Protein AF-A0A822F888-F1 (afdb_monomer_lite)

Radius of gyration: 15.52 Å; chains: 1; bounding box: 36×51×32 Å

Sequence (92 aa):
MLSYRLVIHYTHSTGIAGLADVHLQICVIKSVAFMTRTHIMVQNTNKLIGYIPDLIEILQNKMGFISRITLASSNQTYKGLIQAGENGFCDL

Structure (mmCIF, N/CA/C/O backbone):
data_AF-A0A822F888-F1
#
_entry.id   AF-A0A822F888-F1
#
loop_
_atom_site.group_PDB
_atom_site.id
_atom_site.type_symbol
_atom_site.label_atom_id
_atom_site.label_alt_id
_atom_site.label_comp_id
_atom_site.label_asym_id
_atom_site.label_entity_id
_atom_site.label_seq_id
_atom_site.pdbx_PDB_ins_code
_atom_site.Cartn_x
_atom_site.Cartn_y
_atom_site.Cartn_z
_atom_site.occupancy
_atom_site.B_iso_or_equiv
_atom_site.auth_seq_id
_atom_site.auth_comp_id
_atom_site.auth_asym_id
_atom_site.auth_atom_id
_atom_site.pdbx_PDB_model_num
ATOM 1 N N . MET A 1 1 ? -2.329 30.274 6.349 1.00 34.97 1 MET A N 1
ATOM 2 C CA . MET A 1 1 ? -2.417 29.262 5.277 1.00 34.97 1 MET A CA 1
ATOM 3 C C . MET A 1 1 ? -1.036 28.633 5.156 1.00 34.97 1 MET A C 1
ATOM 5 O O . MET A 1 1 ? -0.144 29.260 4.605 1.00 34.97 1 MET A O 1
ATOM 9 N N . LEU A 1 2 ? -0.808 27.501 5.826 1.00 29.53 2 LEU A N 1
ATOM 10 C CA . LEU A 1 2 ? 0.507 26.852 5.878 1.00 29.53 2 LEU A CA 1
ATOM 11 C C . LEU A 1 2 ? 0.600 25.863 4.714 1.00 29.53 2 LEU A C 1
ATOM 13 O O . LEU A 1 2 ? -0.162 24.903 4.654 1.00 29.53 2 LEU A O 1
ATOM 17 N N . SER A 1 3 ? 1.483 26.166 3.764 1.00 30.61 3 SER A N 1
ATOM 18 C CA . SER A 1 3 ? 1.805 25.315 2.621 1.00 30.61 3 SER A CA 1
ATOM 19 C C . SER A 1 3 ? 2.973 24.417 3.018 1.00 30.61 3 SER A C 1
ATOM 21 O O . SER A 1 3 ? 4.074 24.913 3.258 1.00 30.61 3 SER A O 1
ATOM 23 N N . TYR A 1 4 ? 2.728 23.114 3.141 1.00 32.50 4 TYR A N 1
ATOM 24 C CA . TYR A 1 4 ? 3.779 22.134 3.393 1.00 32.50 4 TYR A CA 1
ATOM 25 C C . TYR A 1 4 ? 4.319 21.660 2.045 1.00 32.50 4 TYR A C 1
ATOM 27 O O . TYR A 1 4 ? 3.606 21.062 1.242 1.00 32.50 4 TYR A O 1
ATOM 35 N N . ARG A 1 5 ? 5.580 21.999 1.779 1.00 28.23 5 ARG A N 1
ATOM 36 C CA . ARG A 1 5 ? 6.310 21.619 0.572 1.00 28.23 5 ARG A CA 1
ATOM 37 C C . ARG A 1 5 ? 7.111 20.363 0.902 1.00 28.23 5 ARG A C 1
ATOM 39 O O . ARG A 1 5 ? 8.014 20.425 1.728 1.00 28.23 5 ARG A O 1
ATOM 46 N N . LEU A 1 6 ? 6.776 19.241 0.270 1.00 33.56 6 LEU A N 1
ATOM 47 C CA . LEU A 1 6 ? 7.583 18.025 0.327 1.00 33.56 6 LEU A CA 1
ATOM 48 C C . LEU A 1 6 ? 8.920 18.320 -0.375 1.00 33.56 6 LEU A C 1
ATOM 50 O O . LEU A 1 6 ? 8.964 18.482 -1.595 1.00 33.56 6 LEU A O 1
ATOM 54 N N . VAL A 1 7 ? 9.992 18.494 0.398 1.00 33.75 7 VAL A N 1
ATOM 55 C CA . VAL A 1 7 ? 11.347 18.708 -0.127 1.00 33.75 7 VAL A CA 1
ATOM 56 C C . VAL A 1 7 ? 12.044 17.358 -0.154 1.00 33.75 7 VAL A C 1
ATOM 58 O O . VAL A 1 7 ? 12.613 16.923 0.842 1.00 33.75 7 VAL A O 1
ATOM 61 N N . ILE A 1 8 ? 12.001 16.691 -1.305 1.00 41.25 8 ILE A N 1
ATOM 62 C CA . ILE A 1 8 ? 12.841 15.521 -1.538 1.00 41.25 8 ILE A CA 1
ATOM 63 C C . ILE A 1 8 ? 14.223 16.040 -1.950 1.00 41.25 8 ILE A C 1
ATOM 65 O O . ILE A 1 8 ? 14.381 16.626 -3.022 1.00 41.25 8 ILE A O 1
ATOM 69 N N . HIS A 1 9 ? 15.217 15.886 -1.073 1.00 34.69 9 HIS A N 1
ATOM 70 C CA . HIS A 1 9 ? 16.613 16.204 -1.368 1.00 34.69 9 HIS A CA 1
ATOM 71 C C . HIS A 1 9 ? 17.177 15.180 -2.366 1.00 34.69 9 HIS A C 1
ATOM 73 O O . HIS A 1 9 ? 17.858 14.234 -1.987 1.00 34.69 9 HIS A O 1
ATOM 79 N N . TYR A 1 10 ? 16.917 15.384 -3.657 1.00 42.72 10 TYR A N 1
ATOM 80 C CA . TYR A 1 10 ? 17.737 14.805 -4.714 1.00 42.72 10 TYR A CA 1
ATOM 81 C C . TYR A 1 10 ? 18.777 15.842 -5.124 1.00 42.72 10 TYR A C 1
ATOM 83 O O . TYR A 1 10 ? 18.459 16.867 -5.728 1.00 42.72 10 TYR A O 1
ATOM 91 N N . THR A 1 11 ? 20.046 15.581 -4.820 1.00 44.22 11 THR A N 1
ATOM 92 C CA . THR A 1 11 ? 21.140 16.190 -5.575 1.00 44.22 11 THR A CA 1
ATOM 93 C C . THR A 1 11 ? 21.048 15.654 -6.999 1.00 44.22 11 THR A C 1
ATOM 95 O O . THR A 1 11 ? 21.559 14.573 -7.254 1.00 44.22 11 THR A O 1
ATOM 98 N N . HIS A 1 12 ? 20.284 16.327 -7.863 1.00 37.34 12 HIS A N 1
ATOM 99 C CA . HIS A 1 12 ? 20.575 16.627 -9.269 1.00 37.34 12 HIS A CA 1
ATOM 100 C C . HIS A 1 12 ? 19.429 17.472 -9.863 1.00 37.34 12 HIS A C 1
ATOM 102 O O . HIS A 1 12 ? 18.250 17.134 -9.778 1.00 37.34 12 HIS A O 1
ATOM 108 N N . SER A 1 13 ? 19.831 18.604 -10.443 1.00 54.94 13 SER A N 1
ATOM 109 C CA . SER A 1 13 ? 19.068 19.564 -11.247 1.00 54.94 13 SER A CA 1
ATOM 110 C C . SER A 1 13 ? 17.882 18.950 -12.013 1.00 54.94 13 SER A C 1
ATOM 112 O O . SER A 1 13 ? 18.086 18.174 -12.940 1.00 54.94 13 SER A O 1
ATOM 114 N N . THR A 1 14 ? 16.653 19.317 -11.623 1.00 62.66 14 THR A N 1
ATOM 115 C CA . THR A 1 14 ? 15.369 18.989 -12.291 1.00 62.66 14 THR A CA 1
ATOM 116 C C . THR A 1 14 ? 15.247 17.529 -12.767 1.00 62.66 14 THR A C 1
ATOM 118 O O . THR A 1 14 ? 15.074 17.265 -13.954 1.00 62.66 14 THR A O 1
ATOM 121 N N . GLY A 1 15 ? 15.3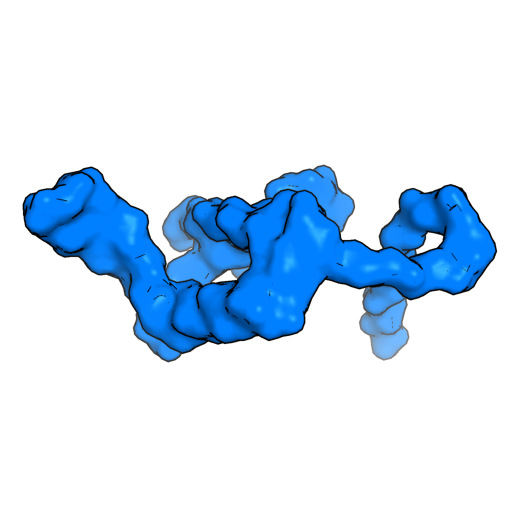72 16.574 -11.838 1.00 46.31 15 GLY A N 1
ATOM 122 C CA . GLY A 1 15 ? 15.367 15.134 -12.117 1.00 46.31 15 GLY A CA 1
ATOM 123 C C . GLY A 1 15 ? 13.975 14.498 -12.084 1.00 46.31 15 GLY A C 1
ATOM 124 O O . GLY A 1 15 ? 13.468 14.165 -11.016 1.00 46.31 15 GLY A O 1
ATOM 125 N N . ILE A 1 16 ? 13.366 14.285 -13.252 1.00 58.12 16 ILE A N 1
ATOM 126 C CA . ILE A 1 16 ? 12.234 13.359 -13.392 1.00 58.12 16 ILE A CA 1
ATOM 127 C C . ILE A 1 16 ? 12.830 11.959 -13.562 1.00 58.12 16 ILE A C 1
ATOM 129 O O . ILE A 1 16 ? 13.393 11.651 -14.610 1.00 58.12 16 ILE A O 1
ATOM 133 N N . ALA A 1 17 ? 12.726 11.126 -12.529 1.00 71.62 17 ALA A N 1
ATOM 134 C CA . ALA A 1 17 ? 13.057 9.707 -12.601 1.00 71.62 17 ALA A CA 1
ATOM 135 C C . ALA A 1 17 ? 11.764 8.886 -12.701 1.00 71.62 17 ALA A C 1
ATOM 137 O O . ALA A 1 17 ? 10.777 9.186 -12.028 1.00 71.62 17 ALA A O 1
ATOM 138 N N . GLY A 1 18 ? 11.759 7.863 -13.557 1.00 82.62 18 GLY A N 1
ATOM 139 C CA . GLY A 1 18 ? 10.679 6.877 -13.582 1.00 82.62 18 GLY A CA 1
ATOM 140 C C . GLY A 1 18 ? 10.675 6.027 -12.308 1.00 82.62 18 GLY A C 1
ATOM 141 O O . GLY A 1 18 ? 11.699 5.901 -11.644 1.00 82.62 18 GLY A O 1
ATOM 142 N N . LEU A 1 19 ? 9.525 5.433 -11.978 1.00 88.38 19 LEU A N 1
ATOM 143 C CA . LEU A 1 19 ? 9.378 4.544 -10.815 1.00 88.38 19 LEU A CA 1
ATOM 144 C C . LEU A 1 19 ? 9.589 3.058 -11.153 1.00 88.38 19 LEU A C 1
ATOM 146 O O . LEU A 1 19 ? 9.446 2.214 -10.272 1.00 88.38 19 LEU A O 1
ATOM 150 N N . ALA A 1 20 ? 9.919 2.728 -12.404 1.00 91.75 20 ALA A N 1
ATOM 151 C CA . ALA A 1 20 ? 10.168 1.350 -12.816 1.00 91.75 20 ALA A CA 1
ATOM 152 C C . ALA A 1 20 ? 11.300 0.728 -11.980 1.00 91.75 20 ALA A C 1
ATOM 154 O O . ALA A 1 20 ? 12.337 1.359 -11.778 1.00 91.75 20 ALA A O 1
ATOM 155 N N . ASP A 1 21 ? 11.063 -0.479 -11.465 1.00 91.06 21 ASP A N 1
ATOM 156 C CA . ASP A 1 21 ? 11.953 -1.254 -10.589 1.00 91.06 21 ASP A CA 1
ATOM 157 C C . ASP A 1 21 ? 12.302 -0.593 -9.238 1.00 91.06 21 ASP A C 1
ATOM 159 O O . ASP A 1 21 ? 13.088 -1.132 -8.455 1.00 91.06 21 ASP A O 1
ATOM 163 N N . VAL A 1 22 ? 11.686 0.546 -8.901 1.00 91.81 22 VAL A N 1
ATOM 164 C CA . VAL A 1 22 ? 11.869 1.198 -7.598 1.00 91.81 22 VAL A CA 1
ATOM 165 C C . VAL A 1 22 ? 11.060 0.457 -6.536 1.00 91.81 22 VAL A C 1
ATOM 167 O O . VAL A 1 22 ? 9.856 0.250 -6.682 1.00 91.81 22 VAL A O 1
ATOM 170 N N . HIS A 1 23 ? 11.701 0.081 -5.429 1.00 92.62 23 HIS A N 1
ATOM 171 C CA . HIS A 1 23 ? 10.993 -0.438 -4.260 1.00 92.62 23 HIS A CA 1
ATOM 172 C C . HIS A 1 23 ? 10.355 0.712 -3.481 1.00 92.62 23 HIS A C 1
ATOM 174 O O . HIS A 1 23 ? 11.076 1.560 -2.967 1.00 92.62 23 HIS A O 1
ATOM 180 N N . LEU A 1 24 ? 9.025 0.711 -3.368 1.00 91.19 24 LEU A N 1
ATOM 181 C CA . LEU A 1 24 ? 8.277 1.709 -2.603 1.00 91.19 24 LEU A CA 1
ATOM 182 C C . LEU A 1 24 ? 7.697 1.088 -1.335 1.00 91.19 24 LEU A C 1
ATOM 184 O O . LEU A 1 24 ? 6.918 0.130 -1.391 1.00 91.19 24 LEU A O 1
ATOM 188 N N . GLN A 1 25 ? 8.066 1.658 -0.195 1.00 92.62 25 GLN A N 1
ATOM 189 C CA . GLN A 1 25 ? 7.549 1.323 1.120 1.00 92.62 25 GLN A CA 1
ATOM 190 C C . GLN A 1 25 ? 6.262 2.118 1.375 1.00 92.62 25 GLN A C 1
ATOM 192 O O . GLN A 1 25 ? 6.306 3.299 1.715 1.00 92.62 25 GLN A O 1
ATOM 197 N N . ILE A 1 26 ? 5.111 1.462 1.207 1.00 90.12 26 ILE A N 1
ATOM 198 C CA . ILE A 1 26 ? 3.787 2.094 1.297 1.00 90.12 26 ILE A CA 1
ATOM 199 C C . ILE A 1 26 ? 3.164 1.755 2.647 1.00 90.12 26 ILE A C 1
ATOM 201 O O . ILE A 1 26 ? 2.889 0.586 2.940 1.00 90.12 26 ILE A O 1
ATOM 205 N N . CYS A 1 27 ? 2.912 2.763 3.472 1.00 89.31 27 CYS A N 1
ATOM 206 C CA . CYS A 1 27 ? 2.327 2.568 4.789 1.00 89.31 27 CYS A CA 1
ATOM 207 C C . CYS A 1 27 ? 0.824 2.838 4.770 1.00 89.31 27 CYS A C 1
ATOM 209 O O . CYS A 1 27 ? 0.357 3.934 4.477 1.00 89.31 27 CYS A O 1
ATOM 211 N N . VAL A 1 28 ? 0.040 1.829 5.136 1.00 88.00 28 VAL A N 1
ATOM 212 C CA . VAL A 1 28 ? -1.424 1.892 5.099 1.00 88.00 28 VAL A CA 1
ATOM 213 C C . VAL A 1 28 ? -2.006 1.796 6.500 1.00 88.00 28 VAL A C 1
ATOM 215 O O . VAL A 1 28 ? -1.547 1.017 7.332 1.00 88.00 28 VAL A O 1
ATOM 218 N N . ILE A 1 29 ? -3.061 2.560 6.769 1.00 86.31 29 ILE A N 1
ATOM 219 C CA . ILE A 1 29 ? -3.836 2.467 8.009 1.00 86.31 29 ILE A CA 1
ATOM 220 C C . ILE A 1 29 ? -5.132 1.699 7.756 1.00 86.31 29 ILE A C 1
ATOM 222 O O . ILE A 1 29 ? -5.780 1.858 6.721 1.00 86.31 29 ILE A O 1
ATOM 226 N N . LYS A 1 30 ? -5.523 0.837 8.700 1.00 81.06 30 LYS A N 1
ATOM 227 C CA . LYS A 1 30 ? -6.774 0.082 8.585 1.00 81.06 30 LYS A CA 1
ATOM 228 C C . LYS A 1 30 ? -7.962 1.044 8.636 1.00 81.06 30 LYS A C 1
ATOM 230 O O . LYS A 1 30 ? -8.168 1.727 9.633 1.00 81.06 30 LYS A O 1
ATOM 235 N N . SER A 1 31 ? -8.782 1.027 7.594 1.00 80.38 31 SER A N 1
ATOM 236 C CA . SER A 1 31 ? -10.053 1.744 7.551 1.00 80.38 31 SER A CA 1
ATOM 237 C C . SER A 1 31 ? -11.069 0.886 6.818 1.00 80.38 31 SER A C 1
ATOM 239 O O . SER A 1 31 ? -10.863 0.564 5.654 1.00 80.38 31 SER A O 1
ATOM 241 N N . VAL A 1 32 ? -12.153 0.498 7.492 1.00 72.69 32 VAL A N 1
ATOM 242 C CA . VAL A 1 32 ? -13.090 -0.539 7.010 1.00 72.69 32 VAL A CA 1
ATOM 243 C C . VAL A 1 32 ? -13.715 -0.180 5.655 1.00 72.69 32 VAL A C 1
ATOM 245 O O . VAL A 1 32 ? -13.982 -1.068 4.854 1.00 72.69 32 VAL A O 1
ATOM 248 N N . ALA A 1 33 ? -13.873 1.116 5.365 1.00 69.50 33 ALA A N 1
ATOM 249 C CA . ALA A 1 33 ? -14.389 1.606 4.087 1.00 69.50 33 ALA A CA 1
ATOM 250 C C . ALA A 1 33 ? -13.381 1.514 2.922 1.00 69.50 33 ALA A C 1
ATOM 252 O O . ALA A 1 33 ? -13.786 1.527 1.765 1.00 69.50 33 ALA A O 1
ATOM 253 N N . PHE A 1 34 ? -12.079 1.420 3.209 1.00 74.38 34 PHE A N 1
ATOM 254 C CA . PHE A 1 34 ? -11.011 1.489 2.204 1.00 74.38 34 PHE A CA 1
ATOM 255 C C . PHE A 1 34 ? -10.157 0.219 2.128 1.00 74.38 34 PHE A C 1
ATOM 257 O O . PHE A 1 34 ? -9.581 -0.071 1.080 1.00 74.38 34 PHE A O 1
ATOM 264 N N . MET A 1 35 ? -10.048 -0.530 3.227 1.00 78.12 35 MET A N 1
ATOM 265 C CA . MET A 1 35 ? -9.192 -1.704 3.332 1.00 78.12 35 MET A CA 1
ATOM 266 C C . MET A 1 35 ? -9.578 -2.597 4.517 1.00 78.12 35 MET A C 1
ATOM 268 O O . MET A 1 35 ? -9.717 -2.147 5.658 1.00 78.12 35 MET A O 1
ATOM 272 N N . THR A 1 36 ? -9.632 -3.902 4.263 1.00 72.00 36 THR A N 1
ATOM 273 C CA . THR A 1 36 ? -9.817 -4.942 5.276 1.00 72.00 36 THR A CA 1
ATOM 274 C C . THR A 1 36 ? -8.705 -5.983 5.168 1.00 72.00 36 THR A C 1
ATOM 276 O O . THR A 1 36 ? -8.239 -6.324 4.085 1.00 72.00 36 THR A O 1
ATOM 279 N N . ARG A 1 37 ? -8.264 -6.506 6.315 1.00 69.19 37 ARG A N 1
ATOM 280 C CA . ARG A 1 37 ? -7.352 -7.652 6.367 1.00 69.19 37 ARG A CA 1
ATOM 281 C C . ARG A 1 37 ? -8.191 -8.921 6.331 1.00 69.19 37 ARG A C 1
ATOM 283 O O . ARG A 1 37 ? -9.009 -9.117 7.227 1.00 69.19 37 ARG A O 1
ATOM 290 N N . THR A 1 38 ? -7.987 -9.761 5.324 1.00 64.62 38 THR A N 1
ATOM 291 C CA . THR A 1 38 ? -8.614 -11.084 5.250 1.00 64.62 38 THR A CA 1
ATOM 292 C C . THR A 1 38 ? -7.566 -12.172 5.385 1.00 64.62 38 THR A C 1
ATOM 294 O O . THR A 1 38 ? -6.439 -12.050 4.902 1.00 64.62 38 THR A O 1
ATOM 297 N N . HIS A 1 39 ? -7.935 -13.228 6.101 1.00 56.50 39 HIS A N 1
ATOM 298 C CA . HIS A 1 39 ? -7.103 -14.407 6.251 1.00 56.50 39 HIS A CA 1
ATOM 299 C C . HIS A 1 39 ? -7.489 -15.402 5.158 1.00 56.50 39 HIS A C 1
ATOM 301 O O . HIS A 1 39 ? -8.592 -15.952 5.182 1.00 56.50 39 HIS A O 1
ATOM 307 N N . ILE A 1 40 ? -6.606 -15.628 4.186 1.00 54.22 40 ILE A N 1
ATOM 308 C CA . ILE A 1 40 ? -6.857 -16.614 3.135 1.00 54.22 40 ILE A CA 1
ATOM 309 C C . ILE A 1 40 ? -6.439 -17.975 3.690 1.00 54.22 40 ILE A C 1
ATOM 311 O O . ILE A 1 40 ? -5.257 -18.314 3.709 1.00 54.22 40 ILE A O 1
ATOM 315 N N . MET A 1 41 ? -7.418 -18.763 4.152 1.00 44.78 41 MET A N 1
ATOM 316 C CA . MET A 1 41 ? -7.169 -20.068 4.788 1.00 44.78 41 MET A CA 1
ATOM 317 C C . MET A 1 41 ? -6.385 -21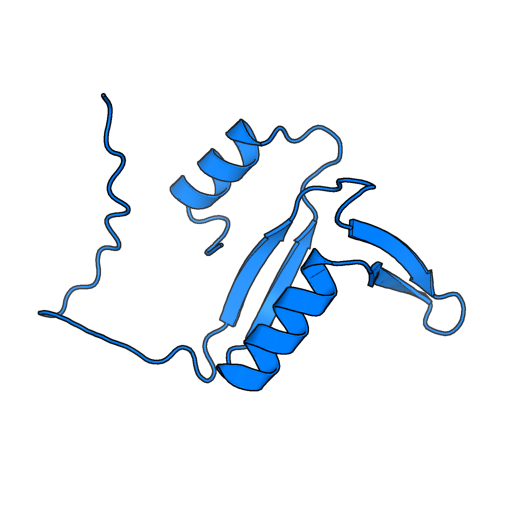.040 3.893 1.00 44.78 41 MET A C 1
ATOM 319 O O . MET A 1 41 ? -5.630 -21.855 4.404 1.00 44.78 41 MET A O 1
ATOM 323 N N . VAL A 1 42 ? -6.514 -20.919 2.569 1.00 50.38 42 VAL A N 1
ATOM 324 C CA . VAL A 1 42 ? -5.842 -21.791 1.588 1.00 50.38 42 VAL A CA 1
ATOM 325 C C . VAL A 1 42 ? -4.333 -21.530 1.496 1.00 50.38 42 VAL A C 1
ATOM 327 O O . VAL A 1 42 ? -3.577 -22.433 1.163 1.00 50.38 42 VAL A O 1
ATOM 330 N N . GLN A 1 43 ? -3.878 -20.310 1.794 1.00 49.66 43 GLN A N 1
ATOM 331 C CA . GLN A 1 43 ? -2.470 -19.915 1.651 1.00 49.66 43 GLN A CA 1
ATOM 332 C C . GLN A 1 43 ? -1.795 -19.606 2.992 1.00 49.66 43 GLN A C 1
ATOM 334 O O . GLN A 1 43 ? -0.602 -19.329 3.023 1.00 49.66 43 GLN A O 1
ATOM 339 N N . ASN A 1 44 ? -2.548 -19.640 4.098 1.00 55.00 44 ASN A N 1
ATOM 340 C CA . ASN A 1 44 ? -2.111 -19.181 5.420 1.00 55.00 44 ASN A CA 1
ATOM 341 C C . ASN A 1 44 ? -1.468 -17.777 5.383 1.00 55.00 44 ASN A C 1
ATOM 343 O O . ASN A 1 44 ? -0.586 -17.445 6.175 1.00 55.00 44 ASN A O 1
ATOM 347 N N . THR A 1 45 ? -1.898 -16.953 4.423 1.00 57.75 45 THR A N 1
ATOM 348 C CA . THR A 1 45 ? -1.417 -15.593 4.213 1.00 57.75 45 THR A CA 1
ATOM 349 C C . THR A 1 45 ? -2.492 -14.598 4.620 1.00 57.75 45 THR A C 1
ATOM 351 O O . THR A 1 45 ? -3.691 -14.760 4.373 1.00 57.75 45 THR A O 1
ATOM 354 N N . ASN A 1 46 ? -2.040 -13.521 5.254 1.00 67.12 46 ASN A N 1
ATOM 355 C CA . ASN A 1 46 ? -2.875 -12.363 5.505 1.00 67.12 46 ASN A CA 1
ATOM 356 C C . ASN A 1 46 ? -2.834 -11.465 4.271 1.00 67.12 46 ASN A C 1
ATOM 358 O O . ASN A 1 46 ? -1.814 -10.820 4.033 1.00 67.12 46 ASN A O 1
ATOM 362 N N . LYS A 1 47 ? -3.930 -11.398 3.514 1.00 73.69 47 LYS A N 1
ATOM 363 C CA . LYS A 1 47 ? -4.044 -10.491 2.370 1.00 73.69 47 LYS A CA 1
ATOM 364 C C . LYS A 1 47 ? -4.791 -9.227 2.787 1.00 73.69 47 LYS A C 1
ATOM 366 O O . LYS A 1 47 ? -5.826 -9.279 3.458 1.00 73.69 47 LYS A O 1
ATOM 371 N N . LEU A 1 48 ? -4.250 -8.076 2.405 1.00 80.69 48 LEU A N 1
ATOM 372 C CA . LEU A 1 48 ? -4.981 -6.815 2.454 1.00 80.69 48 LEU A CA 1
ATOM 373 C C . LEU A 1 48 ? -5.868 -6.755 1.211 1.00 80.69 48 LEU A C 1
ATOM 375 O O . LEU A 1 48 ? -5.373 -6.933 0.102 1.00 80.69 48 LEU A O 1
ATOM 379 N N . ILE A 1 49 ? -7.167 -6.549 1.405 1.00 83.38 49 ILE A N 1
ATOM 380 C CA . ILE A 1 49 ? -8.145 -6.425 0.322 1.00 83.38 49 ILE A CA 1
ATOM 381 C C . ILE A 1 49 ? -8.925 -5.120 0.456 1.00 83.38 49 ILE A C 1
ATOM 383 O O . ILE A 1 49 ? -9.066 -4.583 1.560 1.00 83.38 49 ILE A O 1
ATOM 387 N N . GLY A 1 50 ? -9.468 -4.643 -0.658 1.00 85.88 50 GLY A N 1
ATOM 388 C CA . GLY A 1 50 ? -10.274 -3.432 -0.733 1.00 85.88 50 GLY A CA 1
ATOM 389 C C . GLY A 1 50 ? -9.647 -2.391 -1.650 1.00 85.88 50 GLY A C 1
ATOM 390 O O . GLY A 1 50 ? -8.626 -2.632 -2.287 1.00 85.88 50 GLY A O 1
ATOM 391 N N . TYR A 1 51 ? -10.247 -1.205 -1.663 1.00 87.19 51 TYR A N 1
ATOM 392 C CA . TYR A 1 51 ? -9.908 -0.145 -2.607 1.00 87.19 51 TYR A CA 1
ATOM 393 C C . TYR A 1 51 ? -8.413 0.217 -2.638 1.00 87.19 51 TYR A C 1
ATOM 395 O O . TYR A 1 51 ? -7.847 0.365 -3.716 1.00 87.19 51 TYR A O 1
ATOM 403 N N . ILE A 1 52 ? -7.762 0.364 -1.477 1.00 89.56 52 ILE A N 1
ATOM 404 C CA . ILE A 1 52 ? -6.358 0.814 -1.424 1.00 89.56 52 ILE A CA 1
ATOM 405 C C . ILE A 1 52 ? -5.380 -0.248 -1.962 1.00 89.56 52 ILE A C 1
ATOM 407 O O . ILE A 1 52 ? -4.595 0.096 -2.844 1.00 89.56 52 ILE A O 1
ATOM 411 N N . PRO A 1 53 ? -5.407 -1.518 -1.506 1.00 88.56 53 PRO A N 1
ATOM 412 C CA . PRO A 1 53 ? -4.598 -2.578 -2.113 1.00 88.56 53 PRO A CA 1
ATOM 413 C C . PRO A 1 53 ? -4.822 -2.738 -3.623 1.00 88.56 53 PRO A C 1
ATOM 415 O O . PRO A 1 53 ? -3.845 -2.856 -4.360 1.00 88.56 53 PRO A O 1
ATOM 418 N N . ASP A 1 54 ? -6.075 -2.670 -4.086 1.00 90.25 54 ASP A N 1
ATOM 419 C CA . ASP A 1 54 ? -6.411 -2.810 -5.509 1.00 90.25 54 ASP A CA 1
ATOM 420 C C . ASP A 1 54 ? -5.854 -1.632 -6.332 1.00 90.25 54 ASP A C 1
ATOM 422 O O . ASP A 1 54 ? -5.305 -1.811 -7.421 1.00 90.25 54 ASP A O 1
ATOM 426 N N . LEU A 1 55 ? -5.928 -0.409 -5.792 1.00 91.06 55 LEU A N 1
ATOM 427 C CA . LEU A 1 55 ? -5.328 0.774 -6.408 1.00 91.06 55 LEU A CA 1
ATOM 428 C C . LEU A 1 55 ? -3.802 0.653 -6.502 1.00 91.06 55 LEU A C 1
ATOM 430 O O . LEU A 1 55 ? -3.230 0.984 -7.540 1.00 91.06 55 LEU A O 1
ATOM 434 N N . ILE A 1 56 ? -3.142 0.174 -5.442 1.00 91.38 56 ILE A N 1
ATOM 435 C CA . ILE A 1 56 ? -1.688 -0.037 -5.437 1.00 91.38 56 ILE A CA 1
ATOM 436 C C . ILE A 1 56 ? -1.299 -1.052 -6.512 1.00 91.38 56 ILE A C 1
ATOM 438 O O . ILE A 1 56 ? -0.353 -0.798 -7.250 1.00 91.38 56 ILE A O 1
ATOM 442 N N . GLU A 1 57 ? -2.042 -2.150 -6.656 1.00 92.38 57 GLU A N 1
ATOM 443 C CA . GLU A 1 57 ? -1.796 -3.154 -7.697 1.00 92.38 57 GLU A CA 1
ATOM 444 C C . GLU A 1 57 ? -1.916 -2.556 -9.109 1.00 92.38 57 GLU A C 1
ATOM 446 O O . GLU A 1 57 ? -1.034 -2.750 -9.948 1.00 92.38 57 GLU A O 1
ATOM 451 N N . ILE A 1 58 ? -2.957 -1.757 -9.369 1.00 94.38 58 ILE A N 1
ATOM 452 C CA . ILE A 1 58 ? -3.132 -1.069 -10.657 1.00 94.38 58 ILE A CA 1
ATOM 453 C C . ILE A 1 58 ? -1.967 -0.111 -10.936 1.00 94.38 58 ILE A C 1
ATOM 455 O O . ILE A 1 58 ? -1.456 -0.072 -12.058 1.00 94.38 58 ILE A O 1
ATOM 459 N N . LEU A 1 59 ? -1.553 0.675 -9.939 1.00 93.00 59 LEU A N 1
ATOM 460 C CA . LEU A 1 59 ? -0.440 1.614 -10.078 1.00 93.00 59 LEU A CA 1
ATOM 461 C C . LEU A 1 59 ? 0.882 0.879 -10.295 1.00 93.00 59 LEU A C 1
ATOM 463 O O . LEU A 1 59 ? 1.645 1.269 -11.175 1.00 93.00 59 LEU A O 1
ATOM 467 N N . GLN A 1 60 ? 1.114 -0.212 -9.568 1.00 92.94 60 GLN A N 1
ATOM 468 C CA . GLN A 1 60 ? 2.291 -1.057 -9.719 1.00 92.94 60 GLN A CA 1
ATOM 469 C C . GLN A 1 60 ? 2.384 -1.600 -11.148 1.00 92.94 60 GLN A C 1
ATOM 471 O O . GLN A 1 60 ? 3.411 -1.448 -11.803 1.00 92.94 60 GLN A O 1
ATOM 476 N N . ASN A 1 61 ? 1.281 -2.142 -11.671 1.00 93.69 61 ASN A N 1
ATOM 477 C CA . ASN A 1 61 ? 1.217 -2.687 -13.027 1.00 93.69 61 ASN A CA 1
ATOM 478 C C . ASN A 1 61 ? 1.415 -1.615 -14.110 1.00 93.69 61 ASN A C 1
ATOM 480 O O . ASN A 1 61 ? 1.966 -1.905 -15.168 1.00 93.69 61 ASN A O 1
ATOM 484 N N . LYS A 1 62 ? 0.969 -0.376 -13.867 1.00 93.88 62 LYS A N 1
ATOM 485 C CA . LYS A 1 62 ? 1.109 0.731 -14.827 1.00 93.88 62 LYS A CA 1
ATOM 486 C C . LYS A 1 62 ? 2.471 1.420 -14.782 1.00 93.88 62 LYS A C 1
ATOM 488 O O . LYS A 1 62 ? 2.918 1.919 -15.808 1.00 93.88 62 LYS A O 1
ATOM 493 N N . MET A 1 63 ? 3.085 1.512 -13.605 1.00 91.56 63 MET A N 1
ATOM 494 C CA . MET A 1 63 ? 4.288 2.321 -13.374 1.00 91.56 63 MET A CA 1
ATOM 495 C C . MET A 1 63 ? 5.557 1.483 -13.175 1.00 91.56 63 MET A C 1
ATOM 497 O O . MET A 1 63 ? 6.651 2.036 -13.235 1.00 91.56 63 MET A O 1
ATOM 501 N N . GLY A 1 64 ? 5.425 0.174 -12.947 1.00 91.25 64 GLY A N 1
ATOM 502 C CA . GLY A 1 64 ? 6.538 -0.771 -12.855 1.00 91.25 64 GLY A CA 1
ATOM 503 C C . GLY A 1 64 ? 7.323 -0.739 -11.543 1.00 91.25 64 GLY A C 1
ATOM 504 O O . GLY A 1 64 ? 8.374 -1.365 -11.476 1.00 91.25 64 GLY A O 1
ATOM 505 N N . PHE A 1 65 ? 6.864 -0.023 -10.512 1.00 94.00 65 PHE A N 1
ATOM 506 C CA . PHE A 1 65 ? 7.503 -0.079 -9.191 1.00 94.00 65 PHE A CA 1
ATOM 507 C C . PHE A 1 65 ? 7.235 -1.421 -8.500 1.00 94.00 65 PHE A C 1
ATOM 509 O O . PHE A 1 65 ? 6.415 -2.218 -8.945 1.00 94.00 65 PHE A O 1
ATOM 516 N N . ILE A 1 66 ? 7.899 -1.669 -7.375 1.00 92.38 66 ILE A N 1
ATOM 517 C CA . ILE A 1 66 ? 7.694 -2.854 -6.541 1.00 92.38 66 ILE A CA 1
ATOM 518 C C . ILE A 1 66 ? 7.156 -2.390 -5.188 1.00 92.38 66 ILE A C 1
ATOM 520 O O . ILE A 1 66 ? 7.878 -1.764 -4.411 1.00 92.38 66 ILE A O 1
ATOM 524 N N . SER A 1 67 ? 5.892 -2.688 -4.885 1.00 91.19 67 SER A N 1
ATOM 525 C CA . SER A 1 67 ? 5.275 -2.265 -3.624 1.00 91.19 67 SER A CA 1
ATOM 526 C C . SER A 1 67 ? 5.668 -3.162 -2.447 1.00 91.19 67 SER A C 1
ATOM 528 O O . SER A 1 67 ? 5.681 -4.392 -2.535 1.00 91.19 67 SER A O 1
ATOM 530 N N . ARG A 1 68 ? 5.957 -2.536 -1.304 1.00 91.38 68 ARG A N 1
ATOM 531 C CA . ARG A 1 68 ? 6.069 -3.180 0.010 1.00 91.38 68 ARG A CA 1
ATOM 532 C C . ARG A 1 68 ? 5.072 -2.521 0.952 1.00 91.38 68 ARG A C 1
ATOM 534 O O . ARG A 1 68 ? 5.313 -1.431 1.461 1.00 91.38 68 ARG A O 1
ATOM 541 N N . ILE A 1 69 ? 3.927 -3.171 1.149 1.00 87.44 69 ILE A N 1
ATOM 542 C CA . ILE A 1 69 ? 2.830 -2.609 1.942 1.00 87.44 69 ILE A CA 1
ATOM 543 C C . ILE A 1 69 ? 3.017 -2.960 3.421 1.00 87.44 69 ILE A C 1
ATOM 545 O O . ILE A 1 69 ? 2.974 -4.135 3.791 1.00 87.44 69 ILE A O 1
ATOM 549 N N . THR A 1 70 ? 3.148 -1.945 4.277 1.00 87.50 70 THR A N 1
ATOM 550 C CA . THR A 1 70 ? 3.164 -2.102 5.738 1.00 87.50 70 THR A CA 1
ATOM 551 C C . THR A 1 70 ? 1.873 -1.579 6.343 1.00 87.50 70 THR A C 1
ATOM 553 O O . THR A 1 70 ? 1.511 -0.415 6.187 1.00 87.50 70 THR A O 1
ATOM 556 N N . LEU A 1 71 ? 1.178 -2.444 7.078 1.00 85.50 71 LEU A N 1
ATOM 557 C CA . LEU A 1 71 ? 0.004 -2.056 7.847 1.00 85.50 71 LEU A CA 1
ATOM 558 C C . LEU A 1 71 ? 0.446 -1.376 9.148 1.00 85.50 71 LEU A C 1
ATOM 560 O O . LEU A 1 71 ? 1.125 -1.988 9.972 1.00 85.50 71 LEU A O 1
ATOM 564 N N . ALA A 1 72 ? 0.026 -0.130 9.343 1.00 85.50 72 ALA A N 1
ATOM 565 C CA . ALA A 1 72 ? 0.223 0.595 10.586 1.00 85.50 72 ALA A CA 1
ATOM 566 C C . ALA A 1 72 ? -0.457 -0.120 11.765 1.00 85.50 72 ALA A C 1
ATOM 568 O O . ALA A 1 72 ? -1.458 -0.827 11.602 1.00 85.50 72 ALA A O 1
ATOM 569 N N . SER A 1 73 ? 0.076 0.087 12.972 1.00 83.75 73 SER A N 1
ATOM 570 C CA . SER A 1 73 ? -0.522 -0.466 14.190 1.00 83.75 73 SER A CA 1
ATOM 571 C C . SER A 1 73 ? -1.975 0.003 14.357 1.00 83.75 73 SER A C 1
ATOM 573 O O . SER A 1 73 ? -2.344 1.090 13.913 1.00 83.75 73 SER A O 1
ATOM 575 N N . SER A 1 74 ? -2.812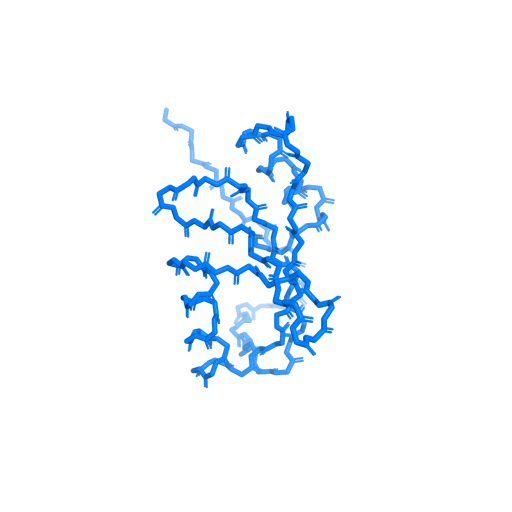 -0.795 15.028 1.00 79.31 74 SER A N 1
ATOM 576 C CA . SER A 1 74 ? -4.233 -0.465 15.243 1.00 79.31 74 SER A CA 1
ATOM 577 C C . SER A 1 74 ? -4.459 0.848 15.996 1.00 79.31 74 SER A C 1
ATOM 579 O O . SER A 1 74 ? -5.540 1.420 15.904 1.00 79.31 74 SER A O 1
ATOM 581 N N . ASN A 1 75 ? -3.449 1.307 16.737 1.00 84.19 75 ASN A N 1
ATOM 582 C CA . ASN A 1 75 ? -3.507 2.504 17.572 1.00 84.19 75 ASN A CA 1
ATOM 583 C C . ASN A 1 75 ? -2.853 3.713 16.883 1.00 84.19 75 ASN A C 1
ATOM 585 O O . ASN A 1 75 ? -2.808 4.801 17.458 1.00 84.19 75 ASN A O 1
ATOM 589 N N . GLN A 1 76 ? -2.324 3.533 15.668 1.00 84.62 76 GLN A N 1
ATOM 590 C CA . GLN A 1 76 ? -1.728 4.615 14.901 1.00 84.62 76 GLN A CA 1
ATOM 591 C C . GLN A 1 76 ? -2.815 5.606 14.478 1.00 84.62 76 GLN A C 1
ATOM 593 O O . GLN A 1 76 ? -3.882 5.223 14.005 1.00 84.62 76 GLN 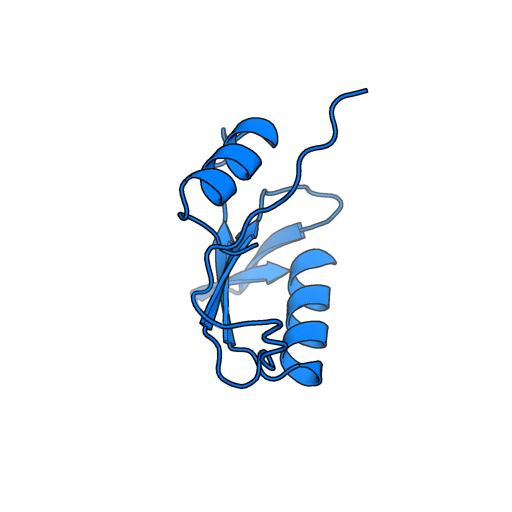A O 1
ATOM 598 N N . THR A 1 77 ? -2.531 6.899 14.608 1.00 89.62 77 THR A N 1
ATOM 599 C CA . THR A 1 77 ? -3.388 7.959 14.064 1.00 89.62 77 THR A CA 1
ATOM 600 C C . THR A 1 77 ? -2.912 8.365 12.672 1.00 89.62 77 THR A C 1
ATOM 602 O O . THR A 1 77 ? -1.742 8.183 12.337 1.00 89.62 77 THR A O 1
ATOM 605 N N . TYR A 1 78 ? -3.778 9.002 11.879 1.00 87.25 78 TYR A N 1
ATOM 606 C CA . TYR A 1 78 ? -3.365 9.603 10.603 1.00 87.25 78 TYR A CA 1
ATOM 607 C C . TYR A 1 78 ? -2.206 10.592 10.774 1.00 87.25 78 TYR A C 1
ATOM 609 O O . TYR A 1 78 ? -1.263 10.570 9.992 1.00 87.25 78 TYR A O 1
ATOM 617 N N . LYS A 1 79 ? -2.222 11.406 11.840 1.00 89.69 79 LYS A N 1
ATOM 618 C CA . LYS A 1 79 ? -1.110 12.313 12.157 1.00 89.69 79 LYS A CA 1
ATOM 619 C C . LYS A 1 79 ? 0.193 11.547 12.388 1.00 89.69 79 LYS A C 1
ATOM 621 O O . LYS A 1 79 ? 1.229 11.941 11.870 1.00 89.69 79 LYS A O 1
ATOM 626 N N . GLY A 1 80 ? 0.131 10.445 13.133 1.00 88.31 80 GLY A N 1
ATOM 627 C CA . GLY A 1 80 ? 1.292 9.590 13.348 1.00 88.31 80 GLY A CA 1
ATOM 628 C C . GLY A 1 80 ? 1.783 8.914 12.064 1.00 88.31 80 GLY A C 1
ATOM 629 O O . GLY A 1 80 ? 2.975 8.67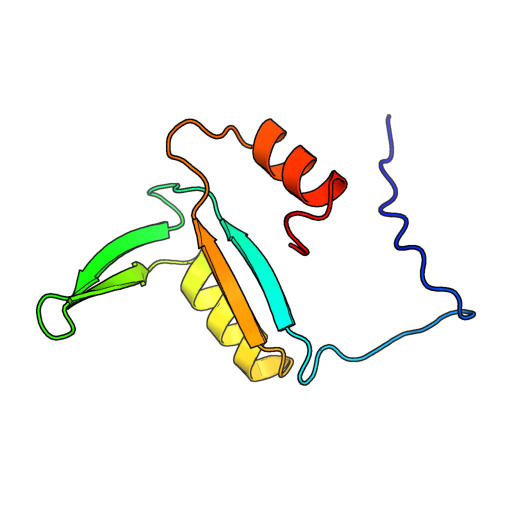2 11.933 1.00 88.31 80 GLY A O 1
ATOM 630 N N . LEU A 1 81 ? 0.892 8.594 11.121 1.00 87.31 81 LEU A N 1
ATOM 631 C CA . LEU A 1 81 ? 1.272 8.043 9.816 1.00 87.31 81 LEU A CA 1
ATOM 632 C C . LEU A 1 81 ? 1.996 9.089 8.954 1.00 87.31 81 LEU A C 1
ATOM 634 O O . LEU A 1 81 ? 3.033 8.787 8.379 1.00 87.31 81 LEU A O 1
ATOM 638 N N . ILE A 1 82 ? 1.505 10.332 8.940 1.00 88.69 82 ILE A N 1
ATOM 639 C CA . ILE A 1 82 ? 2.162 11.451 8.244 1.00 88.69 82 ILE A CA 1
ATOM 640 C C . ILE A 1 82 ? 3.569 11.678 8.807 1.00 88.69 82 ILE A C 1
ATOM 642 O O . ILE A 1 82 ? 4.532 11.755 8.051 1.00 88.69 82 ILE A O 1
ATOM 646 N N . GLN A 1 83 ? 3.706 11.697 10.136 1.00 89.44 83 GLN A N 1
ATOM 647 C CA . GLN A 1 83 ? 5.013 11.810 10.791 1.00 89.44 83 GLN A CA 1
ATOM 648 C C . GLN A 1 83 ? 5.946 10.638 10.453 1.00 89.44 83 GLN A C 1
ATOM 650 O O . GLN A 1 83 ? 7.156 10.822 10.375 1.00 89.44 83 GLN A O 1
ATOM 655 N N . ALA A 1 84 ? 5.412 9.431 10.244 1.00 83.19 84 ALA A N 1
ATOM 656 C CA . ALA A 1 84 ? 6.219 8.292 9.813 1.00 83.19 84 ALA A CA 1
ATOM 657 C C . ALA A 1 84 ? 6.806 8.513 8.407 1.00 83.19 84 ALA A C 1
ATOM 659 O O . ALA A 1 84 ? 7.979 8.208 8.196 1.00 83.19 84 ALA A O 1
ATOM 660 N N . GLY A 1 85 ? 6.035 9.108 7.491 1.00 86.94 85 GLY A N 1
ATOM 661 C CA . GLY A 1 85 ? 6.525 9.533 6.177 1.00 86.94 85 GLY A CA 1
ATOM 662 C C . GLY A 1 85 ? 7.600 10.622 6.268 1.00 86.94 85 GLY A C 1
ATOM 663 O O . GLY A 1 85 ? 8.660 10.490 5.665 1.00 86.94 85 GLY A O 1
ATOM 664 N N . GLU A 1 86 ? 7.393 11.655 7.093 1.00 89.06 8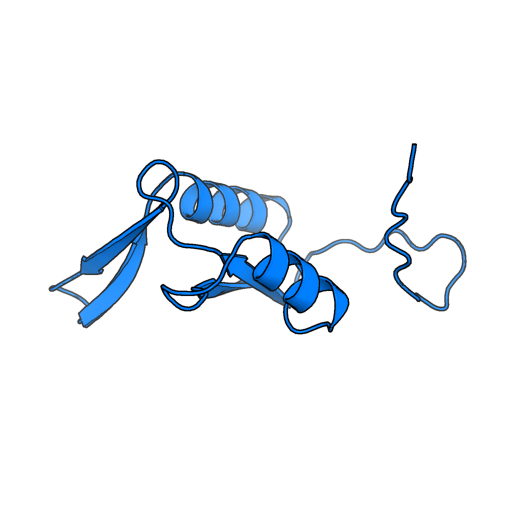6 GLU A N 1
ATOM 665 C CA . GLU A 1 86 ? 8.391 12.723 7.312 1.00 89.06 86 GLU A CA 1
ATOM 666 C C . GLU A 1 86 ? 9.717 12.193 7.881 1.00 89.06 86 GLU A C 1
ATOM 668 O O . GLU A 1 86 ? 10.789 12.700 7.555 1.00 89.06 86 GLU A O 1
ATOM 673 N N . ASN A 1 87 ? 9.647 11.149 8.705 1.00 89.69 87 ASN A N 1
ATOM 674 C CA . ASN A 1 87 ? 10.809 10.498 9.304 1.00 89.69 87 ASN A CA 1
ATOM 675 C C . ASN A 1 87 ? 11.463 9.444 8.387 1.00 89.69 87 ASN A C 1
ATOM 677 O O . ASN A 1 87 ? 12.423 8.799 8.805 1.00 89.69 87 ASN A O 1
ATOM 681 N N . GLY A 1 88 ? 10.951 9.237 7.168 1.00 86.62 88 GLY A N 1
ATOM 682 C CA . GLY A 1 88 ? 11.501 8.281 6.202 1.00 86.62 88 GLY A CA 1
ATOM 683 C C . GLY A 1 88 ? 11.205 6.810 6.509 1.00 86.62 88 GLY A C 1
ATOM 684 O O . GLY A 1 88 ? 11.859 5.929 5.960 1.00 86.62 88 GLY A O 1
ATOM 685 N N . PHE A 1 89 ? 10.231 6.514 7.377 1.00 86.25 89 PHE A N 1
ATOM 686 C CA . PHE A 1 89 ? 9.770 5.133 7.582 1.00 86.25 89 PHE A CA 1
ATOM 687 C C . PHE A 1 89 ? 8.931 4.616 6.409 1.00 86.25 89 PHE A C 1
ATOM 689 O O . PHE A 1 89 ? 8.787 3.404 6.239 1.00 86.25 89 PHE A O 1
ATOM 696 N N . CYS A 1 90 ? 8.345 5.533 5.644 1.00 86.00 90 CYS A N 1
ATOM 697 C CA . CYS A 1 90 ? 7.454 5.263 4.527 1.00 86.00 90 CYS A CA 1
ATOM 698 C C . CYS A 1 90 ? 7.797 6.233 3.396 1.00 86.00 90 CYS A C 1
ATOM 700 O O . CYS A 1 90 ? 8.037 7.411 3.663 1.00 86.00 90 CYS A O 1
ATOM 702 N N . ASP A 1 91 ? 7.777 5.751 2.157 1.00 85.81 91 ASP A N 1
ATOM 703 C CA . ASP A 1 91 ? 7.910 6.605 0.972 1.00 85.81 91 ASP A CA 1
ATOM 704 C C . ASP A 1 91 ? 6.559 7.244 0.606 1.00 85.81 91 ASP A C 1
ATOM 706 O O . ASP A 1 91 ? 6.513 8.351 0.066 1.00 85.81 91 ASP A O 1
ATOM 710 N N . LEU A 1 92 ? 5.466 6.521 0.906 1.00 78.88 92 LEU A N 1
ATOM 711 C CA . LEU A 1 92 ? 4.065 6.853 0.624 1.00 78.88 92 LEU A CA 1
ATOM 712 C C . LEU A 1 92 ? 3.147 6.476 1.795 1.00 78.88 92 LEU A C 1
ATOM 714 O O . LEU A 1 92 ? 3.322 5.370 2.367 1.00 78.88 92 LEU A O 1
#

Secondary structure (DSSP, 8-state):
----------SSTT-----TT-EEEEEE--BTTTBEEEEETTTTEEEEESHHHHHHHHHHHHH--EEEEEEPPTT--HHHHHHHHHTTS---

Foldseek 3Di:
DDDDDPDDPDPDDPDDDAQAAAEFEAEDEDDPQAWDWDQPPVVSDTDIDGNPVVVVVVCCVVRRHHYDYHYDDNPADPVNVVVCCVVVVGVD

pLDDT: mean 75.37, std 19.79, range [28.23, 94.38]